Protein AF-U7R3Z6-F1 (afdb_monomer_lite)

pLDDT: mean 94.31, std 6.3, range [57.56, 98.69]

Organism: NCBI:txid1389415

Sequence (90 aa):
MIRNIANCKINSAISCPSYDRKRLVARIVHLGCGAFHRAHQAVFTHHMLEKTNSDWGICEVSLFSGHTLIQQLKDQDCLCTIAEKGAKKN

Radius of gyration: 13.98 Å; chains: 1; bounding box: 27×33×34 Å

Structure (mmCIF, N/CA/C/O backbone):
data_AF-U7R3Z6-F1
#
_entry.id   AF-U7R3Z6-F1
#
loop_
_atom_site.group_PDB
_atom_site.id
_atom_site.type_symbol
_atom_site.label_atom_id
_atom_site.label_alt_id
_atom_site.label_comp_id
_atom_site.label_asym_id
_atom_site.label_entity_id
_atom_site.label_seq_id
_atom_site.pdbx_PDB_ins_code
_atom_site.Cartn_x
_atom_site.Cartn_y
_atom_site.Cartn_z
_atom_site.occupancy
_atom_site.B_iso_or_equiv
_atom_site.auth_seq_id
_atom_site.auth_comp_id
_atom_site.auth_asym_id
_atom_site.auth_atom_id
_atom_site.pdbx_PDB_model_num
ATOM 1 N N . MET A 1 1 ? -13.433 17.806 -2.994 1.00 69.56 1 MET A N 1
ATOM 2 C CA . MET A 1 1 ? -12.553 16.656 -2.689 1.00 69.56 1 MET A CA 1
ATOM 3 C C . MET A 1 1 ? -11.614 16.466 -3.874 1.00 69.56 1 MET A C 1
ATOM 5 O O . MET A 1 1 ? -12.094 16.536 -5.000 1.00 69.56 1 MET A O 1
ATOM 9 N N . ILE A 1 2 ? -10.304 16.320 -3.653 1.00 86.31 2 ILE A N 1
ATOM 10 C CA . ILE A 1 2 ? -9.338 16.096 -4.743 1.00 86.31 2 ILE A CA 1
ATOM 11 C C . ILE A 1 2 ? -9.540 14.675 -5.285 1.00 86.31 2 ILE A C 1
ATOM 13 O O . ILE A 1 2 ? -9.686 13.727 -4.512 1.00 86.31 2 ILE A O 1
ATOM 17 N N . ARG A 1 3 ? -9.582 14.529 -6.613 1.00 90.69 3 ARG A N 1
ATOM 18 C CA . ARG A 1 3 ? -9.736 13.225 -7.267 1.00 90.69 3 ARG A CA 1
ATOM 19 C C . ARG A 1 3 ? -8.443 12.418 -7.133 1.00 90.69 3 ARG A C 1
ATOM 21 O O . ARG A 1 3 ? -7.384 12.913 -7.505 1.00 90.69 3 ARG A O 1
ATOM 28 N N . ASN A 1 4 ? -8.534 11.189 -6.635 1.00 92.81 4 ASN A N 1
ATOM 29 C CA . ASN A 1 4 ? -7.398 10.291 -6.435 1.00 92.81 4 ASN A CA 1
ATOM 30 C C . ASN A 1 4 ? -7.817 8.815 -6.605 1.00 92.81 4 ASN A C 1
ATOM 32 O O . ASN A 1 4 ? -8.960 8.522 -6.955 1.00 92.81 4 ASN A O 1
ATOM 36 N N . ILE A 1 5 ? -6.897 7.876 -6.376 1.00 91.31 5 ILE A N 1
ATOM 37 C CA . ILE A 1 5 ? -7.140 6.439 -6.590 1.00 91.31 5 ILE A CA 1
ATOM 38 C C . ILE A 1 5 ? -8.226 5.829 -5.689 1.00 91.31 5 ILE A C 1
ATOM 40 O O . ILE A 1 5 ? -8.802 4.818 -6.069 1.00 91.31 5 ILE A O 1
ATOM 44 N N . ALA A 1 6 ? -8.545 6.434 -4.543 1.00 92.00 6 ALA A N 1
ATOM 45 C CA . ALA A 1 6 ? -9.593 5.941 -3.648 1.00 92.00 6 ALA A CA 1
ATOM 46 C C . ALA A 1 6 ? -11.008 6.335 -4.100 1.00 92.00 6 ALA A C 1
ATOM 48 O O . ALA A 1 6 ? -11.975 5.651 -3.781 1.00 92.00 6 ALA A O 1
ATOM 49 N N . ASN A 1 7 ? -11.146 7.424 -4.864 1.00 91.81 7 ASN A N 1
ATOM 50 C CA . ASN A 1 7 ? -12.449 7.992 -5.234 1.00 91.81 7 ASN A CA 1
ATOM 51 C C . ASN A 1 7 ? -12.679 8.097 -6.750 1.00 91.81 7 ASN A C 1
ATOM 53 O O . ASN A 1 7 ? -13.632 8.741 -7.195 1.00 91.81 7 ASN A O 1
ATOM 57 N N . CYS A 1 8 ? -11.824 7.469 -7.561 1.00 92.25 8 CYS A N 1
ATOM 58 C CA . CYS A 1 8 ? -11.957 7.463 -9.012 1.00 92.25 8 CYS A CA 1
ATOM 59 C C . CYS A 1 8 ? -12.137 6.056 -9.585 1.00 92.25 8 CYS A C 1
ATOM 61 O O . CYS A 1 8 ? -11.691 5.062 -9.020 1.00 92.25 8 CYS A O 1
ATOM 63 N N . LYS A 1 9 ? -12.774 5.976 -10.760 1.00 92.81 9 LYS A N 1
ATOM 64 C CA . LYS A 1 9 ? -12.825 4.737 -11.538 1.00 92.81 9 LYS A CA 1
ATOM 65 C C . LYS A 1 9 ? -11.416 4.384 -12.021 1.00 92.81 9 LYS A C 1
ATOM 67 O O . LYS A 1 9 ? -10.843 5.125 -12.821 1.00 92.81 9 LYS A O 1
ATOM 72 N N . ILE A 1 10 ? -10.899 3.254 -11.551 1.00 91.81 10 ILE A N 1
ATOM 73 C CA . ILE A 1 10 ? -9.604 2.703 -11.957 1.00 91.81 10 ILE A CA 1
ATOM 74 C C . ILE A 1 10 ? -9.775 1.938 -13.279 1.00 91.81 10 ILE A C 1
ATOM 76 O O . ILE A 1 10 ? -10.830 1.357 -13.548 1.00 91.81 10 ILE A O 1
ATOM 80 N N . ASN A 1 11 ? -8.751 1.972 -14.135 1.00 93.44 11 ASN A N 1
ATOM 81 C CA . ASN A 1 11 ? -8.709 1.158 -15.348 1.00 93.44 11 ASN A CA 1
ATOM 82 C C . ASN A 1 11 ? -8.705 -0.334 -14.966 1.00 93.44 11 ASN A C 1
ATOM 84 O O . ASN A 1 11 ? -7.912 -0.747 -14.128 1.00 93.44 11 ASN A O 1
ATOM 88 N N . SER A 1 12 ? -9.553 -1.141 -15.605 1.00 92.81 12 SER A N 1
ATOM 89 C CA . SER A 1 12 ? -9.674 -2.581 -15.340 1.00 92.81 12 SER A CA 1
ATOM 90 C C . SER A 1 12 ? -8.401 -3.386 -15.622 1.00 92.81 12 SER A C 1
ATOM 92 O O . SER A 1 12 ? -8.299 -4.518 -15.171 1.00 92.81 12 SER A O 1
ATOM 94 N N . ALA A 1 13 ? -7.442 -2.826 -16.364 1.00 93.19 13 ALA A N 1
ATOM 95 C CA . ALA A 1 13 ? -6.128 -3.427 -16.579 1.00 93.19 13 ALA A CA 1
ATOM 96 C C . ALA A 1 13 ? -5.193 -3.327 -15.356 1.00 93.19 13 ALA A C 1
ATOM 98 O O . ALA A 1 13 ? -4.141 -3.959 -15.350 1.00 93.19 13 ALA A O 1
ATOM 99 N N . ILE A 1 14 ? -5.532 -2.520 -14.343 1.00 93.25 14 ILE A N 1
ATOM 100 C CA . ILE A 1 14 ? -4.731 -2.371 -13.123 1.00 93.25 14 ILE A CA 1
ATOM 101 C C . ILE A 1 14 ? -5.186 -3.403 -12.095 1.00 93.25 14 ILE A C 1
ATOM 103 O O . ILE A 1 14 ? -6.353 -3.421 -11.702 1.00 93.25 14 ILE A O 1
ATOM 107 N N . SER A 1 15 ? -4.252 -4.228 -11.627 1.00 92.62 15 SER A N 1
ATOM 108 C CA . SER A 1 15 ? -4.500 -5.161 -10.530 1.00 92.62 15 SER A CA 1
ATOM 109 C C . SER A 1 15 ? -4.808 -4.406 -9.237 1.00 92.62 15 SER A C 1
ATOM 111 O O . SER A 1 15 ? -4.075 -3.499 -8.837 1.00 92.62 15 SER A O 1
ATOM 113 N N . CYS A 1 16 ? -5.885 -4.809 -8.570 1.00 93.81 16 CYS A N 1
ATOM 114 C CA . CYS A 1 16 ? -6.295 -4.297 -7.267 1.00 93.81 16 CYS A CA 1
ATOM 115 C C . CYS A 1 16 ? -6.192 -5.414 -6.217 1.00 93.81 16 CYS A C 1
ATOM 117 O O . CYS A 1 16 ? -6.321 -6.584 -6.583 1.00 93.81 16 CYS A O 1
ATOM 119 N N . PRO A 1 17 ? -6.020 -5.086 -4.921 1.00 95.31 17 PRO A N 1
ATOM 120 C CA . PRO A 1 17 ? -6.010 -6.091 -3.864 1.00 95.31 17 PRO A CA 1
ATOM 121 C C . PRO A 1 17 ? -7.253 -6.985 -3.896 1.00 95.31 17 PRO A C 1
ATOM 123 O O . PRO A 1 17 ? -8.378 -6.487 -3.909 1.00 95.31 17 PRO A O 1
ATOM 126 N N . SER A 1 18 ? -7.035 -8.300 -3.886 1.00 95.88 18 SER A N 1
ATOM 127 C CA . SER A 1 18 ? -8.089 -9.326 -3.914 1.00 95.88 18 SER A CA 1
ATOM 128 C C . SER A 1 18 ? -8.661 -9.664 -2.530 1.00 95.88 18 SER A C 1
ATOM 130 O O . SER A 1 18 ? -9.686 -10.336 -2.426 1.00 95.88 18 SER A O 1
ATOM 132 N N . TYR A 1 19 ? -8.017 -9.189 -1.462 1.00 96.75 19 TYR A N 1
ATOM 133 C CA . TYR A 1 19 ? -8.398 -9.427 -0.071 1.00 96.75 19 TYR A CA 1
ATOM 134 C C . TYR A 1 19 ? -9.180 -8.251 0.534 1.00 96.75 19 TYR A C 1
ATOM 136 O O . TYR A 1 19 ? -8.963 -7.087 0.185 1.00 96.75 19 TYR A O 1
ATOM 144 N N . ASP A 1 20 ? -10.050 -8.539 1.510 1.00 96.75 20 ASP A N 1
ATOM 145 C CA . ASP A 1 20 ? -10.730 -7.495 2.283 1.00 96.75 20 ASP A CA 1
ATOM 146 C C . ASP A 1 20 ? -9.728 -6.743 3.168 1.00 96.75 20 ASP A C 1
ATOM 148 O O . ASP A 1 20 ? -9.188 -7.272 4.138 1.00 96.75 20 ASP A O 1
ATOM 152 N N . ARG A 1 21 ? -9.491 -5.477 2.831 1.00 96.31 21 ARG A N 1
ATOM 153 C CA . ARG A 1 21 ? -8.556 -4.598 3.539 1.00 96.31 21 ARG A CA 1
ATOM 154 C C . ARG A 1 21 ? -9.065 -4.180 4.918 1.00 96.31 21 ARG A C 1
ATOM 156 O O . ARG A 1 21 ? -8.248 -3.839 5.768 1.00 96.31 21 ARG A O 1
ATOM 163 N N . LYS A 1 22 ? -10.381 -4.206 5.159 1.00 96.62 22 LYS A N 1
ATOM 164 C CA . LYS A 1 22 ? -10.971 -3.791 6.443 1.00 96.62 22 LYS A CA 1
ATOM 165 C C . LYS A 1 22 ? -10.657 -4.764 7.578 1.00 96.62 22 LYS A C 1
ATOM 167 O O . LYS A 1 22 ? -10.741 -4.375 8.736 1.00 96.62 22 LYS A O 1
ATOM 172 N N . ARG A 1 23 ? -10.266 -6.003 7.257 1.00 97.38 23 ARG A N 1
ATOM 173 C CA . ARG A 1 23 ? -9.894 -7.026 8.245 1.00 97.38 23 ARG A CA 1
ATOM 174 C C . ARG A 1 23 ? -8.452 -6.918 8.748 1.00 97.38 23 ARG A C 1
ATOM 176 O O . ARG A 1 23 ? -8.084 -7.647 9.662 1.00 97.38 23 ARG A O 1
ATOM 183 N N . LEU A 1 24 ? -7.616 -6.097 8.107 1.00 98.31 24 LEU A N 1
ATOM 184 C CA . LEU A 1 24 ? -6.197 -6.017 8.445 1.00 98.31 24 LEU A CA 1
ATOM 185 C C . LEU A 1 24 ? -5.996 -5.376 9.817 1.00 98.31 24 LEU A C 1
ATOM 187 O O . LEU A 1 24 ? -6.598 -4.354 10.140 1.00 98.31 24 LEU A O 1
ATOM 191 N N . VAL A 1 25 ? -5.080 -5.950 10.589 1.00 98.50 25 VAL 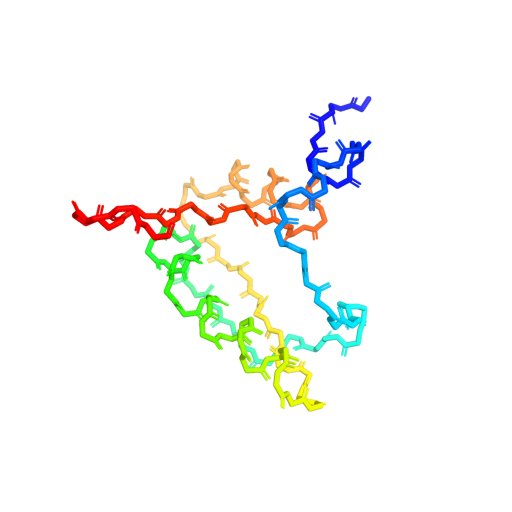A N 1
ATOM 192 C CA . VAL A 1 25 ? -4.648 -5.443 11.889 1.00 98.50 25 VAL A CA 1
ATOM 193 C C . VAL A 1 25 ? -3.235 -4.896 11.743 1.00 98.50 25 VAL A C 1
ATOM 195 O O . VAL A 1 25 ? -2.379 -5.529 11.127 1.00 98.50 25 VAL A O 1
ATOM 198 N N . ALA A 1 26 ? -2.960 -3.726 12.317 1.00 98.06 26 ALA A N 1
ATOM 199 C CA . ALA A 1 26 ? -1.612 -3.162 12.355 1.00 98.06 26 ALA A CA 1
ATOM 200 C C . ALA A 1 26 ? -0.693 -4.028 13.237 1.00 98.06 26 ALA A C 1
ATOM 202 O O . ALA A 1 26 ? -0.600 -3.826 14.446 1.00 98.06 26 ALA A O 1
ATOM 203 N N . ARG A 1 27 ? -0.034 -5.016 12.625 1.00 98.50 27 ARG A N 1
ATOM 204 C CA . ARG A 1 27 ? 0.888 -5.955 13.288 1.00 98.50 27 ARG A CA 1
ATOM 205 C C . ARG A 1 27 ? 2.353 -5.621 13.027 1.00 98.50 27 ARG A C 1
ATOM 207 O O . ARG A 1 27 ? 3.226 -6.091 13.749 1.00 98.50 27 ARG A O 1
ATOM 214 N N . ILE A 1 28 ? 2.616 -4.794 12.017 1.00 98.69 28 ILE A N 1
ATOM 215 C CA . ILE A 1 28 ? 3.938 -4.263 11.685 1.00 98.69 28 ILE A CA 1
ATOM 216 C C . ILE A 1 28 ? 3.889 -2.748 11.847 1.00 98.69 28 ILE A C 1
ATOM 218 O O . ILE A 1 28 ? 3.000 -2.102 11.299 1.00 98.69 28 ILE A O 1
ATOM 222 N N . VAL A 1 29 ? 4.865 -2.175 12.547 1.00 98.50 29 VAL A N 1
ATOM 223 C CA . VAL A 1 29 ? 5.142 -0.735 12.498 1.00 98.50 29 VAL A CA 1
ATOM 224 C C . VAL A 1 29 ? 6.371 -0.533 11.625 1.00 98.50 29 VAL A C 1
ATOM 226 O O . VAL A 1 29 ? 7.428 -1.093 11.914 1.00 98.50 29 VAL A O 1
ATOM 229 N N . HIS A 1 30 ? 6.238 0.252 10.558 1.00 98.12 30 HIS A N 1
ATOM 230 C CA . HIS A 1 30 ? 7.353 0.603 9.689 1.00 98.12 30 HIS A CA 1
ATOM 231 C C . HIS A 1 30 ? 7.782 2.052 9.933 1.00 98.12 30 HIS A C 1
ATOM 233 O O . HIS A 1 30 ? 6.998 2.984 9.757 1.00 98.12 30 HIS A O 1
ATOM 239 N N . LEU A 1 31 ? 9.038 2.240 10.347 1.00 96.94 31 LEU A N 1
ATOM 240 C CA . LEU A 1 31 ? 9.634 3.557 10.564 1.00 96.94 31 LEU A CA 1
ATOM 241 C C . LEU A 1 31 ? 10.371 3.999 9.294 1.00 96.94 31 LEU A C 1
ATOM 243 O O . LEU A 1 31 ? 11.448 3.497 8.987 1.00 96.94 31 LEU A O 1
ATOM 247 N N . GLY A 1 32 ? 9.794 4.966 8.584 1.00 95.06 32 GLY A N 1
ATOM 248 C CA . GLY A 1 32 ? 10.319 5.526 7.342 1.00 95.06 32 GLY A CA 1
ATOM 249 C C . GLY A 1 32 ? 9.515 5.096 6.116 1.00 95.06 32 GLY A C 1
ATOM 250 O O . GLY A 1 32 ? 9.931 4.204 5.384 1.00 95.06 32 GLY A O 1
ATOM 251 N N . CYS A 1 33 ? 8.399 5.784 5.836 1.00 95.25 33 CYS A N 1
ATOM 252 C CA . CYS A 1 33 ? 7.539 5.517 4.671 1.00 95.25 33 CYS A CA 1
ATOM 253 C C . CYS A 1 33 ? 8.186 5.982 3.343 1.00 95.25 33 CYS A C 1
ATOM 255 O O . CYS A 1 33 ? 7.764 6.941 2.688 1.00 95.25 33 CYS A O 1
ATOM 257 N N . GLY A 1 34 ? 9.263 5.309 2.943 1.00 95.00 34 GLY A 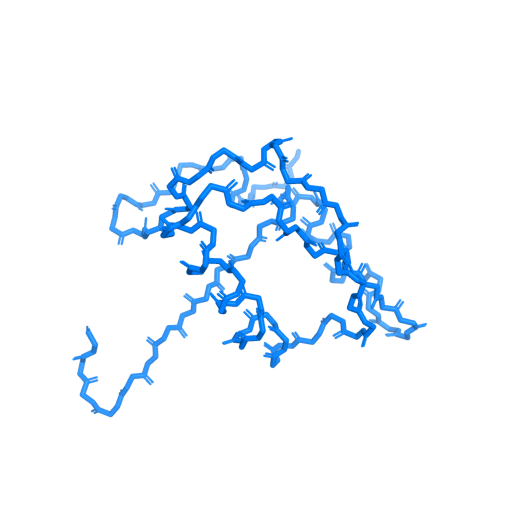N 1
ATOM 258 C CA . GLY A 1 34 ? 10.040 5.601 1.742 1.00 95.00 34 GLY A CA 1
ATOM 259 C C . GLY A 1 34 ? 9.555 4.865 0.492 1.00 95.00 34 GLY A C 1
ATOM 260 O O . GLY A 1 34 ? 8.750 3.935 0.550 1.00 95.00 34 GLY A O 1
ATOM 261 N N . ALA A 1 35 ? 10.094 5.259 -0.665 1.00 95.88 35 ALA A N 1
ATOM 262 C CA . ALA A 1 35 ? 9.805 4.594 -1.938 1.00 95.88 35 ALA A CA 1
ATOM 263 C C . ALA A 1 35 ? 10.248 3.121 -1.937 1.00 95.88 35 ALA A C 1
ATOM 265 O O . ALA A 1 35 ? 9.485 2.257 -2.360 1.00 95.88 35 ALA A O 1
ATOM 266 N N . PHE A 1 36 ? 11.439 2.830 -1.398 1.00 97.19 36 PHE A N 1
ATOM 267 C CA . PHE A 1 36 ? 11.935 1.456 -1.276 1.00 97.19 36 PHE A CA 1
ATOM 268 C C . PHE A 1 36 ? 11.006 0.592 -0.424 1.00 97.19 36 PHE A C 1
ATOM 270 O O . PHE A 1 36 ? 10.724 -0.543 -0.794 1.00 97.19 36 PHE A O 1
ATOM 277 N N . HIS A 1 37 ? 10.473 1.145 0.671 1.00 97.56 37 HIS A N 1
ATOM 278 C CA . HIS A 1 37 ? 9.574 0.392 1.530 1.00 97.56 37 HIS A CA 1
ATOM 279 C C . HIS A 1 37 ? 8.325 -0.088 0.790 1.00 97.56 37 HIS A C 1
ATOM 281 O O . HIS A 1 37 ? 8.028 -1.288 0.737 1.00 97.56 37 HIS A O 1
ATOM 287 N N . ARG A 1 38 ? 7.637 0.867 0.156 1.00 97.62 38 ARG A N 1
ATOM 288 C CA . ARG A 1 38 ? 6.404 0.602 -0.587 1.00 97.62 38 ARG A CA 1
ATOM 289 C C . ARG A 1 38 ? 6.621 -0.331 -1.773 1.00 97.62 38 ARG A C 1
ATOM 291 O O . ARG A 1 38 ? 5.749 -1.138 -2.055 1.00 97.62 38 ARG A O 1
ATOM 298 N N . ALA A 1 39 ? 7.773 -0.251 -2.438 1.00 98.06 39 ALA A N 1
ATOM 299 C CA . ALA A 1 39 ? 8.104 -1.107 -3.576 1.00 98.06 39 ALA A CA 1
ATOM 300 C C . ALA A 1 39 ? 8.669 -2.485 -3.182 1.00 98.06 39 ALA A C 1
ATOM 302 O O . ALA A 1 39 ? 8.856 -3.323 -4.058 1.00 98.06 39 ALA A O 1
ATOM 303 N N . HIS A 1 40 ? 8.960 -2.728 -1.897 1.00 98.25 40 HIS A N 1
ATOM 304 C CA . HIS A 1 40 ? 9.607 -3.962 -1.449 1.00 98.25 40 HIS A CA 1
ATOM 305 C C . HIS A 1 40 ? 8.856 -4.648 -0.301 1.00 98.25 40 HIS A C 1
ATOM 307 O O . HIS A 1 40 ? 8.112 -5.594 -0.550 1.00 98.25 40 HIS A O 1
ATOM 313 N N . GLN A 1 41 ? 9.001 -4.216 0.962 1.00 98.56 41 GLN A N 1
ATOM 314 C CA . GLN A 1 41 ? 8.385 -4.961 2.078 1.00 98.56 41 GLN A CA 1
ATOM 315 C C . GLN A 1 41 ? 6.850 -4.910 2.027 1.00 98.56 41 GLN A C 1
ATOM 317 O O . GLN A 1 41 ? 6.195 -5.906 2.349 1.00 98.56 41 GLN A O 1
ATOM 322 N N . ALA A 1 42 ? 6.274 -3.791 1.574 1.00 98.31 42 ALA A N 1
ATOM 323 C CA . ALA A 1 42 ? 4.828 -3.683 1.395 1.00 98.31 42 ALA A CA 1
ATOM 324 C C . ALA A 1 42 ? 4.313 -4.605 0.272 1.00 98.31 42 ALA A C 1
ATOM 326 O O . ALA A 1 42 ? 3.263 -5.218 0.442 1.00 98.31 42 ALA A O 1
ATOM 327 N N . VAL A 1 43 ? 5.074 -4.784 -0.818 1.00 98.00 43 VAL A N 1
ATOM 328 C CA . VAL A 1 43 ? 4.738 -5.716 -1.916 1.00 98.00 43 VAL A CA 1
ATOM 329 C C . VAL A 1 43 ? 4.759 -7.170 -1.440 1.00 98.00 43 VAL A C 1
ATOM 331 O O . VAL A 1 43 ? 3.816 -7.916 -1.689 1.00 98.00 43 VAL A O 1
ATOM 334 N N . PHE A 1 44 ? 5.779 -7.579 -0.681 1.00 98.25 44 PHE A N 1
ATOM 335 C CA . PHE A 1 44 ? 5.811 -8.932 -0.110 1.00 98.25 44 PHE A CA 1
ATOM 336 C C . PHE A 1 44 ? 4.661 -9.177 0.871 1.00 98.25 44 PHE A C 1
ATOM 338 O O . PHE A 1 44 ? 4.050 -10.246 0.855 1.00 98.25 44 PHE A O 1
ATOM 345 N N . THR A 1 45 ? 4.331 -8.178 1.693 1.00 98.50 45 THR A N 1
ATOM 346 C CA . THR A 1 45 ? 3.178 -8.255 2.602 1.00 98.50 45 THR A CA 1
ATOM 347 C C . THR A 1 45 ? 1.877 -8.375 1.814 1.00 98.50 45 THR A C 1
ATOM 349 O O . THR A 1 45 ? 1.061 -9.241 2.113 1.00 98.50 45 THR A O 1
ATOM 352 N N . HIS A 1 46 ? 1.713 -7.573 0.762 1.00 98.19 46 HIS A N 1
ATOM 353 C CA . HIS A 1 46 ? 0.576 -7.640 -0.147 1.00 98.19 46 HIS A CA 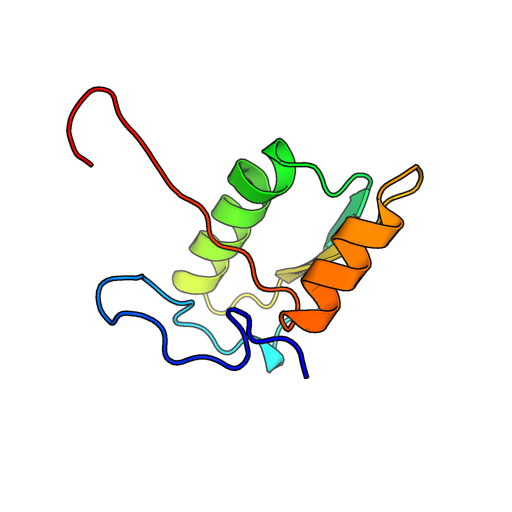1
ATOM 354 C C . HIS A 1 46 ? 0.417 -9.037 -0.764 1.00 98.19 46 HIS A C 1
ATOM 356 O O . HIS A 1 46 ? -0.636 -9.645 -0.603 1.00 98.19 46 HIS A O 1
ATOM 362 N N . HIS A 1 47 ? 1.465 -9.610 -1.362 1.00 97.94 47 HIS A N 1
ATOM 363 C CA . HIS A 1 47 ? 1.391 -10.954 -1.946 1.00 97.94 47 HIS A CA 1
ATOM 364 C C . HIS A 1 47 ? 1.096 -12.056 -0.926 1.00 97.94 47 HIS A C 1
ATOM 366 O O . HIS A 1 47 ? 0.429 -13.040 -1.246 1.00 97.94 47 HIS A O 1
ATOM 372 N N . MET A 1 48 ? 1.596 -11.920 0.302 1.00 98.31 48 MET A N 1
ATOM 373 C CA . MET A 1 48 ? 1.264 -12.838 1.390 1.00 98.31 48 MET A CA 1
ATOM 374 C C . MET A 1 48 ? -0.228 -12.744 1.748 1.00 98.31 48 MET A C 1
ATOM 376 O O . MET A 1 48 ? -0.876 -13.780 1.909 1.00 98.31 48 MET A O 1
ATOM 380 N N . LEU A 1 49 ? -0.793 -11.534 1.799 1.00 98.44 49 LEU A N 1
ATOM 381 C CA . LEU A 1 49 ? -2.225 -11.312 2.032 1.00 98.44 49 LEU A CA 1
ATOM 382 C C . LEU A 1 49 ? -3.105 -11.830 0.881 1.00 98.44 49 LEU A C 1
ATOM 384 O O . LEU A 1 49 ? -4.220 -12.272 1.134 1.00 98.44 49 LEU A O 1
ATOM 388 N N . GLU A 1 50 ? -2.620 -11.817 -0.364 1.00 97.81 50 GLU A N 1
ATOM 389 C CA . GLU A 1 50 ? -3.341 -12.395 -1.512 1.00 97.81 50 GLU A CA 1
ATOM 390 C C . GLU A 1 50 ? -3.388 -13.927 -1.485 1.00 97.81 50 GLU A C 1
ATOM 392 O O . GLU A 1 50 ? -4.325 -14.535 -1.998 1.00 97.81 50 GLU A O 1
ATOM 397 N N . LYS A 1 51 ? -2.368 -14.568 -0.907 1.00 98.12 51 LYS A N 1
ATOM 398 C CA . LYS A 1 51 ? -2.199 -16.030 -0.941 1.00 98.12 51 LYS A CA 1
ATOM 399 C C . LYS A 1 51 ? -2.641 -16.731 0.340 1.00 98.12 51 LYS A C 1
ATOM 401 O O . LYS A 1 51 ? -2.644 -17.958 0.390 1.00 98.12 51 LYS A O 1
ATOM 406 N N . THR A 1 52 ? -2.961 -15.982 1.392 1.00 98.00 52 THR A N 1
ATOM 407 C CA . THR A 1 52 ? -3.240 -16.536 2.721 1.00 98.00 52 THR A CA 1
ATOM 408 C C . THR A 1 52 ? -4.398 -15.810 3.401 1.00 98.00 52 THR A C 1
ATOM 410 O O . THR A 1 52 ? -4.788 -14.716 3.007 1.00 98.00 52 THR A O 1
ATOM 413 N N . ASN A 1 53 ? -4.921 -16.384 4.489 1.00 96.81 53 ASN A N 1
ATOM 414 C CA . ASN A 1 53 ? -5.928 -15.722 5.325 1.00 96.81 53 ASN A CA 1
ATOM 415 C C . ASN A 1 53 ? -5.314 -14.850 6.447 1.00 96.81 53 ASN A C 1
ATOM 417 O O . ASN A 1 53 ? -5.992 -14.491 7.408 1.00 96.81 53 ASN A O 1
ATOM 421 N N . SER A 1 54 ? -4.031 -14.494 6.340 1.00 97.94 54 SER A N 1
ATOM 422 C CA . SER A 1 54 ? -3.319 -13.641 7.303 1.00 97.94 54 SER A CA 1
ATOM 423 C C . SER A 1 54 ? -3.900 -12.229 7.368 1.00 97.94 54 SER A C 1
ATOM 425 O O . SER A 1 54 ? -4.393 -11.725 6.370 1.00 97.94 54 SER A O 1
ATOM 427 N N . ASP A 1 55 ? -3.831 -11.560 8.510 1.00 98.25 55 ASP A N 1
ATOM 428 C CA . ASP A 1 55 ? -4.359 -10.209 8.734 1.00 98.25 55 ASP A CA 1
ATOM 429 C C . ASP A 1 55 ? -3.255 -9.175 9.020 1.00 98.25 55 ASP A C 1
ATOM 431 O O . ASP A 1 55 ? -3.523 -8.104 9.562 1.00 98.25 55 ASP A O 1
ATOM 435 N N . TRP A 1 56 ? -2.004 -9.486 8.672 1.00 98.56 56 TRP A N 1
ATOM 436 C CA . TRP A 1 56 ? -0.849 -8.634 8.957 1.00 98.56 56 TRP A CA 1
ATOM 437 C C . TRP A 1 56 ? -0.833 -7.374 8.084 1.00 98.56 56 TRP A C 1
ATOM 439 O O . TRP A 1 56 ? -0.349 -7.378 6.953 1.00 98.56 56 TRP A O 1
ATOM 449 N N . GLY A 1 57 ? -1.349 -6.279 8.637 1.00 98.44 57 GLY A N 1
ATOM 450 C CA . GLY A 1 57 ? -1.239 -4.929 8.096 1.00 98.44 57 GLY A CA 1
ATOM 451 C C . GLY A 1 57 ? 0.002 -4.183 8.595 1.00 98.44 57 GLY A C 1
ATOM 452 O O . GLY A 1 57 ? 0.570 -4.496 9.648 1.00 98.44 57 GLY A O 1
ATOM 453 N N . ILE A 1 58 ? 0.389 -3.154 7.837 1.00 98.56 58 ILE A N 1
ATOM 454 C CA . ILE A 1 58 ? 1.515 -2.259 8.133 1.00 98.56 58 ILE A CA 1
ATOM 455 C C . ILE A 1 58 ? 0.976 -0.896 8.580 1.00 98.56 58 ILE A C 1
ATOM 457 O O . ILE A 1 58 ? 0.160 -0.286 7.891 1.00 98.56 58 ILE A O 1
A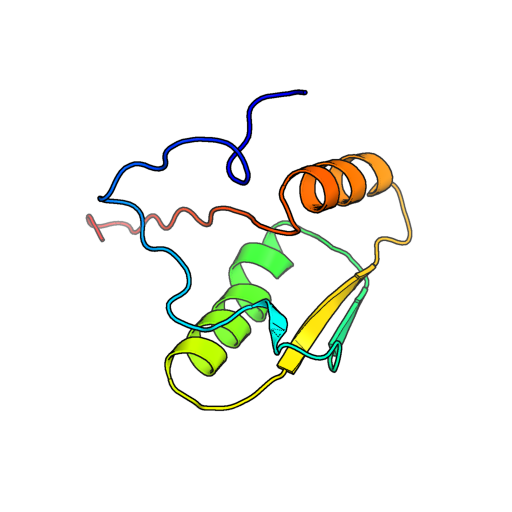TOM 461 N N . CYS A 1 59 ? 1.457 -0.410 9.722 1.00 98.06 59 CYS A N 1
ATOM 462 C CA . CYS A 1 59 ? 1.309 0.968 10.167 1.00 98.06 59 CYS A CA 1
ATOM 463 C C . CYS A 1 59 ? 2.548 1.767 9.755 1.00 98.06 59 CYS A C 1
ATOM 465 O O . CYS A 1 59 ? 3.660 1.500 10.216 1.00 98.06 59 CYS A O 1
ATOM 467 N N . GLU A 1 60 ? 2.340 2.740 8.878 1.00 97.56 60 GLU A N 1
ATOM 468 C CA . GLU A 1 60 ? 3.389 3.592 8.325 1.00 97.56 60 GLU A CA 1
ATOM 469 C C . GLU A 1 60 ? 3.647 4.790 9.237 1.00 97.56 60 GLU A C 1
ATOM 471 O O . GLU A 1 60 ? 2.740 5.572 9.532 1.00 97.56 60 GLU A O 1
ATOM 476 N N . VAL A 1 61 ? 4.900 4.975 9.649 1.00 96.31 61 VAL A N 1
ATOM 477 C CA . VAL A 1 61 ? 5.322 6.095 10.494 1.00 96.31 61 VAL A CA 1
ATOM 478 C C . VAL A 1 61 ? 6.471 6.824 9.816 1.00 96.31 61 VAL A C 1
ATOM 480 O O . VAL A 1 61 ? 7.455 6.223 9.398 1.00 96.31 61 VAL A O 1
ATOM 483 N N . SER A 1 62 ? 6.375 8.148 9.718 1.00 94.19 62 SER A N 1
ATOM 484 C CA . SER A 1 62 ? 7.477 8.998 9.255 1.00 94.19 62 SER A CA 1
ATOM 485 C C . SER A 1 62 ? 7.897 9.941 10.372 1.00 94.19 62 SER A C 1
ATOM 487 O O . SER A 1 62 ? 7.078 10.722 10.846 1.00 94.19 62 SER A O 1
ATOM 489 N N . LEU A 1 63 ? 9.165 9.872 10.780 1.00 92.06 63 LEU A N 1
ATOM 490 C CA . LEU A 1 63 ? 9.707 10.703 11.863 1.00 92.06 63 LEU A CA 1
ATOM 491 C C . LEU A 1 63 ? 10.129 12.097 11.379 1.00 92.06 63 LEU A C 1
ATOM 493 O O . LEU A 1 63 ? 10.021 13.068 12.121 1.00 92.06 63 LEU A O 1
ATOM 497 N N . PHE A 1 64 ? 10.574 12.204 10.123 1.00 89.19 64 PHE A N 1
ATOM 498 C CA . PHE A 1 64 ? 11.083 13.444 9.537 1.00 89.19 64 PHE A CA 1
ATOM 499 C C . PHE A 1 64 ? 10.503 13.652 8.141 1.00 89.19 64 PHE A C 1
ATOM 501 O O . PHE A 1 64 ? 10.440 12.708 7.355 1.00 89.19 64 PHE A O 1
ATOM 508 N N . SER A 1 65 ? 10.084 14.882 7.834 1.00 80.00 65 SE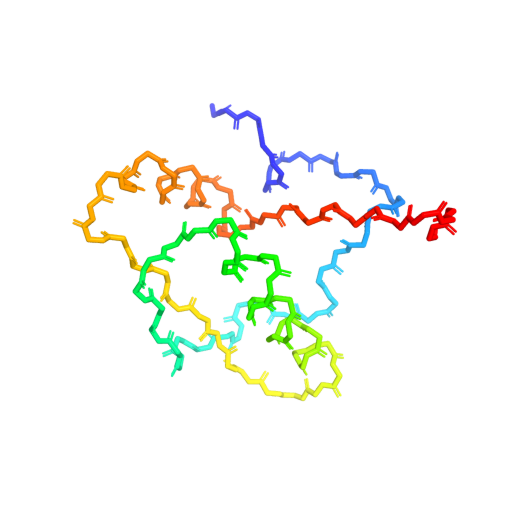R A N 1
ATOM 509 C CA . SER A 1 65 ? 9.744 15.371 6.483 1.00 80.00 65 SER A CA 1
ATOM 510 C C . SER A 1 65 ? 8.703 14.568 5.674 1.00 80.00 65 SER A C 1
ATOM 512 O O . SER A 1 65 ? 8.476 14.866 4.506 1.00 80.00 65 SER A O 1
ATOM 514 N N . GLY A 1 66 ? 8.032 13.578 6.272 1.00 85.38 66 GLY A N 1
ATOM 515 C CA . GLY A 1 66 ? 7.064 12.701 5.600 1.00 85.38 66 GLY A CA 1
ATOM 516 C C . GLY A 1 66 ? 5.598 13.110 5.760 1.00 85.38 66 GLY A C 1
ATOM 517 O O . GLY A 1 66 ? 4.728 12.410 5.252 1.00 85.38 66 GLY A O 1
ATOM 518 N N . HIS A 1 67 ? 5.301 14.220 6.447 1.00 92.00 67 HIS A N 1
ATOM 519 C CA . HIS A 1 67 ? 3.927 14.639 6.760 1.00 92.00 67 HIS A CA 1
ATOM 520 C C . HIS A 1 67 ? 3.039 14.736 5.510 1.00 92.00 67 HIS A C 1
ATOM 522 O O . HIS A 1 67 ? 1.961 14.148 5.475 1.00 92.00 67 HIS A O 1
ATOM 528 N N . THR A 1 68 ? 3.512 15.421 4.464 1.00 94.50 68 THR A N 1
ATOM 529 C CA . THR A 1 68 ? 2.759 15.586 3.211 1.00 94.50 68 THR A CA 1
ATOM 530 C C . THR A 1 68 ? 2.435 14.243 2.564 1.00 94.50 68 THR A C 1
ATOM 532 O O . THR A 1 68 ? 1.296 14.012 2.173 1.00 94.50 68 THR A O 1
ATOM 535 N N . LEU A 1 69 ? 3.410 13.335 2.503 1.00 94.00 69 LEU A N 1
ATOM 536 C CA . LEU A 1 69 ? 3.222 12.006 1.924 1.00 94.00 69 LEU A CA 1
ATOM 537 C C . LEU A 1 69 ? 2.245 11.158 2.747 1.00 94.00 69 LEU A C 1
ATOM 539 O O . LEU A 1 69 ? 1.355 10.530 2.183 1.00 94.00 69 LEU A O 1
ATOM 543 N N . ILE A 1 70 ? 2.383 11.155 4.076 1.00 96.25 70 ILE A N 1
ATOM 544 C CA . ILE A 1 70 ? 1.459 10.440 4.964 1.00 96.25 70 ILE A CA 1
ATOM 545 C C . ILE A 1 70 ? 0.035 10.977 4.799 1.00 96.25 70 ILE A C 1
ATOM 547 O O . ILE A 1 70 ? -0.903 10.185 4.739 1.00 96.25 70 ILE A O 1
ATOM 551 N N . GLN A 1 71 ? -0.141 12.295 4.678 1.00 95.50 71 GLN A N 1
ATOM 552 C CA . GLN A 1 71 ? -1.459 12.879 4.449 1.00 95.50 71 GLN A CA 1
ATOM 553 C C . GLN A 1 71 ? -2.030 12.479 3.083 1.00 95.50 71 GLN A C 1
ATOM 555 O O . GLN A 1 71 ? -3.173 12.043 3.014 1.00 95.50 71 GLN A O 1
ATOM 560 N N . GLN A 1 72 ? -1.226 12.524 2.017 1.00 94.69 72 GLN A N 1
ATOM 561 C CA . GLN A 1 72 ? -1.641 12.063 0.687 1.00 94.69 72 GLN A CA 1
ATOM 562 C C . GLN A 1 72 ? -2.062 10.589 0.689 1.00 94.69 72 GLN A C 1
ATOM 564 O O . GLN A 1 72 ? -3.055 10.234 0.061 1.00 94.69 72 GLN A O 1
ATOM 569 N N . LEU A 1 73 ? -1.334 9.728 1.408 1.00 95.81 73 LEU A N 1
ATOM 570 C CA . LEU A 1 73 ? -1.711 8.325 1.562 1.00 95.81 73 LEU A CA 1
ATOM 571 C C . LEU A 1 73 ? -3.034 8.190 2.318 1.00 95.81 73 LEU A C 1
ATOM 573 O O . LEU A 1 73 ? -3.896 7.451 1.857 1.00 95.81 73 LEU A O 1
ATOM 577 N N . LYS A 1 74 ? -3.239 8.922 3.420 1.00 95.75 74 LYS A N 1
ATOM 578 C CA . LYS A 1 74 ? -4.516 8.920 4.157 1.00 95.75 74 LYS A CA 1
ATOM 579 C C . LYS A 1 74 ? -5.691 9.355 3.281 1.00 95.75 74 LYS A C 1
ATOM 581 O O . LYS A 1 74 ? -6.717 8.687 3.288 1.00 95.75 74 LYS A O 1
ATOM 586 N N . ASP A 1 75 ? -5.517 10.411 2.489 1.00 95.81 75 ASP A N 1
ATOM 587 C CA . ASP A 1 75 ? -6.538 10.902 1.553 1.00 95.81 75 ASP A CA 1
ATOM 588 C C . ASP A 1 75 ? -6.856 9.879 0.441 1.00 95.81 75 ASP A C 1
ATOM 590 O O . ASP A 1 75 ? -7.894 9.971 -0.216 1.00 95.81 75 ASP A O 1
ATOM 594 N N . GLN A 1 76 ? -5.960 8.912 0.219 1.00 96.00 76 GLN A N 1
ATOM 595 C CA . GLN A 1 76 ? -6.089 7.799 -0.723 1.00 96.00 76 GLN A CA 1
ATOM 596 C C . GLN A 1 76 ? -6.465 6.476 -0.036 1.00 96.00 76 GLN A C 1
ATOM 598 O O . GLN A 1 76 ? -6.136 5.410 -0.556 1.00 96.00 76 GLN A O 1
ATOM 603 N N . ASP A 1 77 ? -7.101 6.503 1.136 1.00 96.06 77 ASP A N 1
ATOM 604 C CA . ASP A 1 77 ? -7.420 5.302 1.923 1.00 96.06 77 ASP A CA 1
ATOM 605 C C . ASP A 1 77 ? -6.193 4.407 2.168 1.00 96.06 77 ASP A C 1
ATOM 607 O O . ASP A 1 77 ? -6.283 3.181 2.139 1.00 96.06 77 ASP A O 1
ATOM 611 N N . CYS A 1 78 ? -5.015 5.001 2.348 1.00 96.31 78 CYS A N 1
ATOM 612 C CA . CYS A 1 78 ? -3.719 4.328 2.458 1.00 96.31 78 CYS A CA 1
ATOM 613 C C . CYS A 1 78 ? -3.368 3.418 1.262 1.00 96.31 78 CYS A C 1
ATOM 615 O O . CYS A 1 78 ? -2.631 2.443 1.416 1.00 96.31 78 CYS A O 1
ATOM 617 N N . LEU A 1 79 ? -3.895 3.702 0.068 1.00 95.50 79 LEU A N 1
ATOM 618 C CA . LEU A 1 79 ? -3.517 3.028 -1.174 1.00 95.50 79 LEU A CA 1
ATOM 619 C C . LEU A 1 79 ? -2.330 3.726 -1.846 1.00 95.50 79 LEU A C 1
ATOM 621 O O . LEU A 1 79 ? -2.173 4.949 -1.791 1.00 95.50 79 LEU A O 1
ATOM 625 N N . CYS A 1 80 ? -1.532 2.936 -2.560 1.00 95.19 80 CYS A N 1
ATOM 626 C CA . CYS A 1 80 ? -0.531 3.417 -3.502 1.00 95.19 80 CYS A CA 1
ATOM 627 C C . CYS A 1 80 ? -0.448 2.474 -4.709 1.00 95.19 80 CYS A C 1
ATOM 629 O O . CYS A 1 80 ? -0.866 1.320 -4.633 1.00 95.19 80 CYS A O 1
ATOM 631 N N . THR A 1 81 ? 0.082 2.974 -5.824 1.00 95.56 81 THR A N 1
ATOM 632 C CA . THR A 1 81 ? 0.325 2.181 -7.034 1.00 95.56 81 THR A CA 1
ATOM 633 C C . THR A 1 81 ? 1.809 1.858 -7.136 1.00 95.56 81 THR A C 1
ATOM 635 O O . THR A 1 81 ? 2.644 2.754 -7.003 1.00 95.56 81 THR A O 1
ATOM 638 N N . ILE A 1 82 ? 2.129 0.595 -7.412 1.00 96.38 82 ILE A N 1
ATOM 639 C CA . ILE A 1 82 ? 3.484 0.142 -7.730 1.00 96.38 82 ILE A CA 1
ATOM 640 C C . ILE A 1 82 ? 3.548 -0.126 -9.232 1.00 96.38 82 ILE A C 1
ATOM 642 O O . ILE A 1 82 ? 2.693 -0.818 -9.780 1.00 96.38 82 ILE A O 1
ATOM 646 N N . ALA A 1 83 ? 4.536 0.466 -9.898 1.00 95.25 83 ALA A N 1
ATOM 647 C CA . ALA A 1 83 ? 4.787 0.261 -11.317 1.00 95.25 83 ALA A CA 1
ATOM 648 C C . ALA A 1 83 ? 6.088 -0.522 -11.482 1.00 95.25 83 ALA A C 1
ATOM 650 O O . ALA A 1 83 ? 7.163 -0.037 -11.127 1.00 95.25 83 ALA A O 1
ATOM 651 N N . GLU A 1 84 ? 5.983 -1.727 -12.028 1.00 94.38 84 GLU A N 1
ATOM 652 C CA . GLU A 1 84 ? 7.129 -2.589 -12.289 1.00 94.38 84 GLU A CA 1
ATOM 653 C C . GLU A 1 84 ? 7.611 -2.419 -13.728 1.00 94.38 84 GLU A C 1
ATOM 655 O O . GLU A 1 84 ? 6.819 -2.331 -14.668 1.00 94.38 84 GLU A O 1
ATOM 660 N N . LYS A 1 85 ? 8.931 -2.374 -13.909 1.00 93.75 85 LYS A N 1
ATOM 661 C CA . LYS A 1 85 ? 9.553 -2.272 -15.228 1.00 93.75 85 LYS A CA 1
ATOM 662 C C . LYS A 1 85 ? 10.788 -3.162 -15.292 1.00 93.75 85 LYS A C 1
ATOM 664 O O . LYS A 1 85 ? 11.780 -2.891 -14.620 1.00 93.75 85 LYS A O 1
ATOM 669 N N . GLY A 1 86 ? 10.726 -4.196 -16.125 1.00 91.94 86 GLY A N 1
ATOM 670 C CA . GLY A 1 86 ? 11.857 -5.058 -16.460 1.00 91.94 86 GLY A CA 1
ATOM 671 C C . GLY A 1 86 ? 12.612 -4.605 -17.714 1.00 91.94 86 GLY A C 1
ATOM 672 O O . GLY A 1 86 ? 12.180 -3.715 -18.449 1.00 91.94 86 GLY A O 1
ATOM 673 N N . ALA A 1 87 ? 13.755 -5.248 -17.980 1.00 90.88 87 ALA A N 1
ATOM 674 C CA . ALA A 1 87 ? 14.513 -5.068 -19.225 1.00 90.88 87 ALA A CA 1
ATOM 675 C C . ALA A 1 87 ? 13.763 -5.612 -20.460 1.00 90.88 87 ALA A C 1
ATOM 677 O O . ALA A 1 87 ? 13.954 -5.128 -21.574 1.00 90.88 87 ALA A O 1
ATOM 678 N N . LYS A 1 88 ? 12.890 -6.604 -20.260 1.00 87.00 88 LYS A N 1
ATOM 679 C CA . LYS A 1 88 ? 11.868 -7.041 -21.220 1.00 87.00 88 LYS A CA 1
ATOM 680 C C . LYS A 1 88 ? 10.507 -6.543 -20.725 1.00 87.00 88 LYS A C 1
ATOM 682 O O . LYS A 1 88 ? 10.381 -6.206 -19.550 1.00 87.00 88 LYS A O 1
ATOM 687 N N . LYS A 1 89 ? 9.500 -6.480 -21.605 1.00 70.88 89 LYS A N 1
ATOM 688 C CA . LYS A 1 89 ? 8.122 -6.219 -21.156 1.00 70.88 89 LYS A CA 1
ATOM 689 C C . LYS A 1 89 ? 7.736 -7.305 -20.140 1.00 70.88 89 LYS A C 1
ATOM 691 O O . LYS A 1 89 ? 7.835 -8.482 -20.486 1.00 70.88 89 LYS A O 1
ATOM 696 N N . ASN A 1 90 ? 7.393 -6.878 -18.922 1.00 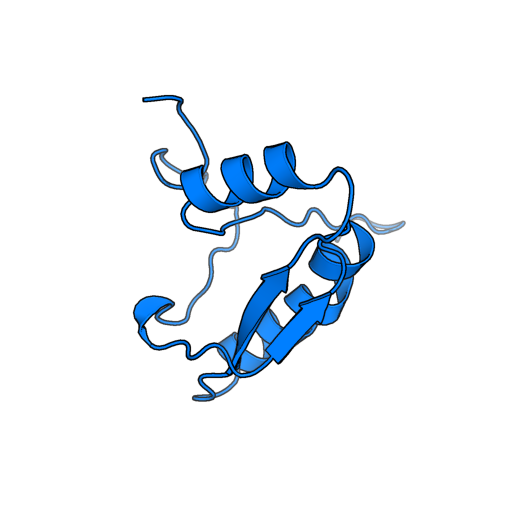57.56 90 ASN A N 1
ATOM 697 C CA . ASN A 1 90 ? 6.707 -7.706 -17.929 1.00 57.56 90 ASN A CA 1
ATOM 698 C C . ASN A 1 90 ? 5.280 -7.986 -18.406 1.00 57.56 90 ASN A C 1
ATOM 700 O O . ASN A 1 90 ? 4.712 -7.085 -19.073 1.00 57.56 90 ASN A O 1
#

InterPro domains:
  IPR013131 Mannitol dehydrogenase, N-terminal [PF01232] (27-89)
  IPR036291 NAD(P)-binding domain superfamily [SSF51735] (9-89)
  IPR050988 Mannitol Dehydrogenase/Oxidoreductase [PTHR43362] (9-88)

Secondary structure (DSSP, 8-state):
----TTTSPPPTTS----S-GGG-EEEEEEE---HHHHHTHHHHHHHHHHHS---EEEEEE-SSS-HHHHHHHHHTTT--------SS--

Foldseek 3Di:
DDDDQQRDDDDPVADDQPADLVQADAPAEDEAPDPCCCQPVVVVVSVCVNVDVDRHDYDYDYPPPCPVVVVVCVVNVNDDDDDDDDPDRD